Protein AF-A4EDE6-F1 (afdb_monomer_lite)

Radius of gyration: 28.26 Å; chains: 1; bounding box: 48×70×65 Å

Structure (mmCIF, N/CA/C/O backbone):
data_AF-A4EDE6-F1
#
_entry.id   AF-A4EDE6-F1
#
loop_
_atom_site.group_PDB
_atom_site.id
_atom_site.type_symbol
_atom_site.label_atom_id
_atom_site.label_alt_id
_atom_site.label_comp_id
_atom_site.label_asym_id
_atom_site.label_entity_id
_atom_site.label_seq_id
_atom_site.pdbx_PDB_ins_code
_atom_site.Cartn_x
_atom_site.Cartn_y
_atom_site.Cartn_z
_atom_site.occupancy
_atom_site.B_iso_or_equiv
_atom_site.auth_seq_id
_atom_site.auth_comp_id
_atom_site.auth_asym_id
_atom_site.auth_atom_id
_atom_site.pdbx_PDB_model_num
ATOM 1 N N . MET A 1 1 ? 23.516 12.844 -31.486 1.00 51.38 1 MET A N 1
ATOM 2 C CA . MET A 1 1 ? 23.078 12.853 -30.077 1.00 51.38 1 MET A CA 1
ATOM 3 C C . MET A 1 1 ? 21.595 12.523 -30.078 1.00 51.38 1 MET A C 1
ATOM 5 O O . MET A 1 1 ? 20.789 13.400 -30.360 1.00 51.38 1 MET A O 1
ATOM 9 N N . ARG A 1 2 ? 21.244 11.237 -29.956 1.00 53.78 2 ARG A N 1
ATOM 10 C CA . ARG A 1 2 ? 19.843 10.823 -29.792 1.00 53.78 2 ARG A CA 1
ATOM 11 C C . ARG A 1 2 ? 19.480 11.100 -28.326 1.00 53.78 2 ARG A C 1
ATOM 13 O O . ARG A 1 2 ? 20.335 10.843 -27.487 1.00 53.78 2 ARG A O 1
ATOM 20 N N . PRO A 1 3 ? 18.308 11.666 -28.001 1.00 51.94 3 PRO A N 1
ATOM 21 C CA . PRO A 1 3 ? 17.851 11.706 -26.620 1.00 51.94 3 PRO A CA 1
ATOM 22 C C . PRO A 1 3 ? 17.621 10.259 -26.187 1.00 51.94 3 PRO A C 1
ATOM 24 O O . PRO A 1 3 ? 16.698 9.596 -26.661 1.00 51.94 3 PRO A O 1
ATOM 27 N N . GLU A 1 4 ? 18.536 9.752 -25.371 1.00 57.78 4 GLU A N 1
ATOM 28 C CA . GLU A 1 4 ? 18.457 8.440 -24.746 1.00 57.78 4 GLU A CA 1
ATOM 29 C C . GLU A 1 4 ? 17.349 8.535 -23.694 1.00 57.78 4 GLU A C 1
ATOM 31 O O . GLU A 1 4 ? 17.563 8.875 -22.537 1.00 57.78 4 GLU A O 1
ATOM 36 N N . ASN A 1 5 ? 16.106 8.345 -24.139 1.00 61.41 5 ASN A N 1
ATOM 37 C CA . ASN A 1 5 ? 14.988 8.053 -23.253 1.00 61.41 5 ASN A CA 1
ATOM 38 C C . ASN A 1 5 ? 15.119 6.582 -22.865 1.00 61.41 5 ASN A C 1
ATOM 40 O O . ASN A 1 5 ? 14.342 5.745 -23.318 1.00 61.41 5 ASN A O 1
ATOM 44 N N . GLU A 1 6 ? 16.160 6.254 -22.110 1.00 60.38 6 GLU A N 1
ATOM 45 C CA . GLU A 1 6 ? 16.288 4.948 -21.486 1.00 60.38 6 GLU A CA 1
ATOM 46 C C . GLU A 1 6 ? 15.136 4.876 -20.477 1.00 60.38 6 GLU A C 1
ATOM 48 O O . GLU A 1 6 ? 15.056 5.738 -19.594 1.00 60.38 6 GLU A O 1
ATOM 53 N N . PRO A 1 7 ? 14.155 3.969 -20.640 1.00 61.34 7 PRO A N 1
ATOM 54 C CA . PRO A 1 7 ? 13.118 3.803 -19.642 1.00 61.34 7 PRO A CA 1
ATOM 55 C C . PRO A 1 7 ? 13.821 3.368 -18.365 1.00 61.34 7 PRO A C 1
ATOM 57 O O . PRO A 1 7 ? 14.255 2.230 -18.231 1.00 61.34 7 PRO A O 1
ATOM 60 N N . ASP A 1 8 ? 13.996 4.332 -17.470 1.00 69.38 8 ASP A N 1
ATOM 61 C CA . ASP A 1 8 ? 14.696 4.166 -16.214 1.00 69.38 8 ASP A CA 1
ATOM 62 C C . ASP A 1 8 ? 14.018 3.014 -15.471 1.00 69.38 8 ASP A C 1
ATOM 64 O O . ASP A 1 8 ? 12.876 3.141 -15.013 1.00 69.38 8 ASP A O 1
ATOM 68 N N . LEU A 1 9 ? 14.673 1.850 -15.445 1.00 69.94 9 LEU A N 1
ATOM 69 C CA . LEU A 1 9 ? 14.107 0.622 -14.888 1.00 69.94 9 LEU A CA 1
ATOM 70 C C . LEU A 1 9 ? 13.638 0.891 -13.453 1.00 69.94 9 LEU A C 1
ATOM 72 O O . LEU A 1 9 ? 12.555 0.475 -13.048 1.00 69.94 9 LEU A O 1
ATOM 76 N N . MET A 1 10 ? 14.375 1.736 -12.727 1.00 72.12 10 MET A N 1
ATOM 77 C CA . MET A 1 10 ? 14.033 2.232 -11.396 1.00 72.12 10 MET A CA 1
ATOM 78 C C . MET A 1 10 ? 12.652 2.903 -11.320 1.00 72.12 10 MET A C 1
ATOM 80 O O . MET A 1 10 ? 11.922 2.729 -10.342 1.00 72.12 10 MET A O 1
ATOM 84 N N . ARG A 1 11 ? 12.252 3.641 -12.358 1.00 75.19 11 ARG A N 1
ATOM 85 C CA . ARG A 1 11 ? 10.955 4.324 -12.444 1.00 75.19 11 ARG A CA 1
ATOM 86 C C . ARG A 1 11 ? 9.813 3.356 -12.753 1.00 75.19 11 ARG A C 1
ATOM 88 O O . ARG A 1 11 ? 8.707 3.555 -12.243 1.00 75.19 11 ARG A O 1
ATOM 95 N N . LEU A 1 12 ? 10.078 2.308 -13.536 1.00 73.19 12 LEU A N 1
ATOM 96 C CA . LEU A 1 12 ? 9.148 1.191 -13.724 1.00 73.19 12 LEU A CA 1
ATOM 97 C C . LEU A 1 12 ? 8.930 0.463 -12.386 1.00 73.19 12 LEU A C 1
ATOM 99 O O . LEU A 1 12 ? 7.789 0.313 -11.951 1.00 73.19 12 LEU A O 1
ATOM 103 N N . TYR A 1 13 ? 10.009 0.133 -11.668 1.00 72.19 13 TYR A N 1
ATOM 104 C CA . TYR A 1 13 ? 9.943 -0.536 -10.364 1.00 72.19 13 TYR A CA 1
ATOM 105 C C . TYR A 1 13 ? 9.189 0.281 -9.304 1.00 72.19 13 TYR A C 1
ATOM 107 O O . TYR A 1 13 ? 8.305 -0.251 -8.626 1.00 72.19 13 TYR A O 1
ATOM 115 N N . LEU A 1 14 ? 9.459 1.589 -9.187 1.00 80.44 14 LEU A N 1
ATOM 116 C CA . LEU A 1 14 ? 8.744 2.455 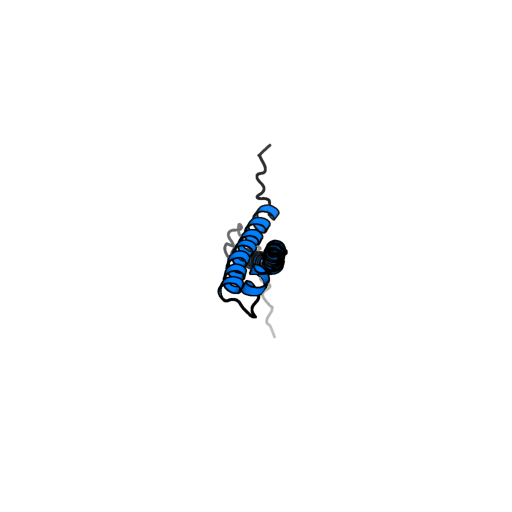-8.238 1.00 80.44 14 LEU A CA 1
ATOM 117 C C . LEU A 1 14 ? 7.232 2.489 -8.502 1.00 80.44 14 LEU A C 1
ATOM 119 O O . LEU A 1 14 ? 6.444 2.596 -7.559 1.00 80.44 14 LEU A O 1
ATOM 123 N N . ARG A 1 15 ? 6.815 2.378 -9.768 1.00 83.62 15 ARG A N 1
ATOM 124 C CA . ARG A 1 15 ? 5.398 2.367 -10.143 1.00 83.62 15 ARG A CA 1
ATOM 125 C C . ARG A 1 15 ? 4.683 1.124 -9.615 1.00 83.62 15 ARG A C 1
ATOM 127 O O . ARG A 1 15 ? 3.568 1.246 -9.116 1.00 83.62 15 ARG A O 1
ATOM 134 N N . HIS A 1 16 ? 5.321 -0.041 -9.670 1.00 81.44 16 HIS A N 1
ATOM 135 C CA . HIS A 1 16 ? 4.753 -1.284 -9.140 1.00 81.44 16 HIS A CA 1
ATOM 136 C C . HIS A 1 16 ? 4.755 -1.324 -7.606 1.00 81.44 16 HIS A C 1
ATOM 138 O O . HIS A 1 16 ? 3.753 -1.713 -7.003 1.00 81.44 16 HIS A O 1
ATOM 144 N N . CYS A 1 17 ? 5.802 -0.803 -6.959 1.00 83.25 17 CYS A N 1
ATOM 145 C CA . CYS A 1 17 ? 5.781 -0.563 -5.512 1.00 83.25 17 CYS A CA 1
ATOM 146 C C . CYS A 1 17 ? 4.606 0.338 -5.098 1.00 83.25 17 CYS A C 1
ATOM 148 O O . CYS A 1 17 ? 3.936 0.059 -4.102 1.00 83.25 17 CYS A O 1
ATOM 150 N N . ALA A 1 18 ? 4.303 1.379 -5.883 1.00 88.06 18 ALA A N 1
ATOM 151 C CA . ALA A 1 18 ? 3.159 2.249 -5.623 1.00 88.06 18 ALA A CA 1
ATOM 152 C C . ALA A 1 18 ? 1.817 1.501 -5.721 1.00 88.06 18 ALA A C 1
ATOM 154 O O . ALA A 1 18 ? 0.930 1.754 -4.906 1.00 88.06 18 ALA A O 1
ATOM 155 N N . VAL A 1 19 ? 1.674 0.539 -6.643 1.00 89.06 19 VAL A N 1
ATOM 156 C CA . VAL A 1 19 ? 0.477 -0.322 -6.721 1.00 89.06 19 VAL A CA 1
ATOM 157 C C . VAL A 1 19 ? 0.308 -1.136 -5.436 1.00 89.06 19 VAL A C 1
ATOM 159 O O . VAL A 1 19 ? -0.781 -1.142 -4.861 1.00 89.06 19 VAL A O 1
ATOM 162 N N . GLY A 1 20 ? 1.382 -1.750 -4.927 1.00 88.44 20 GLY A N 1
ATOM 163 C CA . GLY A 1 20 ? 1.351 -2.460 -3.641 1.00 88.44 20 GLY A CA 1
ATOM 164 C C . GLY A 1 20 ? 0.984 -1.550 -2.465 1.00 88.44 20 GLY A C 1
ATOM 165 O O . GLY A 1 20 ? 0.197 -1.926 -1.596 1.00 88.44 20 GLY A O 1
ATOM 166 N N . PHE A 1 21 ? 1.478 -0.314 -2.470 1.00 92.69 21 PHE A N 1
ATOM 167 C CA . PHE A 1 21 ? 1.195 0.666 -1.423 1.00 92.69 21 PHE A CA 1
ATOM 168 C C . PHE A 1 21 ? -0.269 1.142 -1.420 1.00 92.69 21 PHE A C 1
ATOM 170 O O . PHE A 1 21 ? -0.877 1.303 -0.356 1.00 92.69 21 PHE A O 1
ATOM 177 N N . VAL A 1 22 ? -0.865 1.309 -2.606 1.00 94.00 22 VAL A N 1
ATOM 178 C CA . VAL A 1 22 ? -2.299 1.603 -2.762 1.00 94.00 22 VAL A CA 1
ATOM 179 C C . VAL A 1 22 ? -3.145 0.416 -2.303 1.00 94.00 22 VAL A C 1
ATOM 181 O O . VAL A 1 22 ? -4.110 0.610 -1.564 1.00 94.00 22 VAL A O 1
ATOM 184 N N . LEU A 1 23 ? -2.763 -0.813 -2.664 1.00 93.44 23 LEU A N 1
ATOM 185 C CA . LEU A 1 23 ? -3.458 -2.02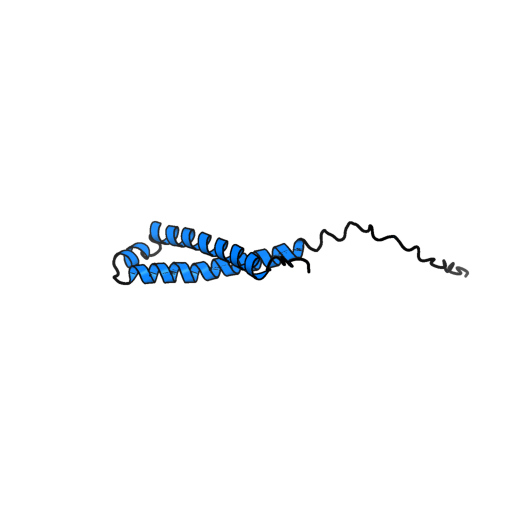4 -2.216 1.00 93.44 23 LEU A CA 1
ATOM 186 C C . LEU A 1 23 ? -3.462 -2.139 -0.681 1.00 93.44 23 LEU A C 1
ATOM 188 O O . LEU A 1 23 ? -4.483 -2.463 -0.076 1.00 93.44 23 LEU A O 1
ATOM 192 N N . SER A 1 24 ? -2.342 -1.788 -0.044 1.00 92.62 24 SER A N 1
ATOM 193 C CA . SER A 1 24 ? -2.234 -1.713 1.415 1.00 92.62 24 SER A CA 1
ATOM 194 C C . SER A 1 24 ? -3.179 -0.683 2.034 1.00 92.62 24 SER A C 1
ATOM 196 O O . SER A 1 24 ? -3.767 -0.952 3.078 1.00 92.62 24 SER A O 1
ATOM 198 N N . ALA A 1 25 ? -3.379 0.479 1.402 1.00 94.06 25 ALA A N 1
ATOM 199 C CA . ALA A 1 25 ? -4.320 1.482 1.909 1.00 94.06 25 ALA A CA 1
ATOM 200 C C . ALA A 1 25 ? -5.741 0.908 1.997 1.00 94.06 25 ALA A C 1
ATOM 202 O O . ALA A 1 25 ? -6.426 1.079 3.006 1.00 94.06 25 ALA A O 1
ATOM 203 N N . VAL A 1 26 ? -6.151 0.167 0.963 1.00 95.50 26 VAL A N 1
ATOM 204 C CA . VAL A 1 26 ? -7.442 -0.533 0.927 1.00 95.50 26 VAL A CA 1
ATOM 205 C C . VAL A 1 26 ? -7.507 -1.602 2.019 1.00 95.50 26 VAL A C 1
ATOM 207 O O . VAL A 1 26 ? -8.495 -1.682 2.746 1.00 95.50 26 VAL A O 1
ATOM 210 N N . PHE A 1 27 ? -6.445 -2.391 2.184 1.00 93.81 27 PHE A N 1
ATOM 211 C CA . PHE A 1 27 ? -6.374 -3.428 3.213 1.00 93.81 27 PHE A CA 1
ATOM 212 C C . PHE A 1 27 ? -6.465 -2.861 4.638 1.00 93.81 27 PHE A C 1
ATOM 214 O O . PHE A 1 27 ? -7.256 -3.338 5.453 1.00 93.81 27 PHE A O 1
ATOM 221 N N . VAL A 1 28 ? -5.714 -1.800 4.938 1.00 92.50 28 VAL A N 1
ATOM 222 C CA . VAL A 1 28 ? -5.772 -1.124 6.238 1.00 92.50 28 VAL A CA 1
ATOM 223 C C . VAL A 1 28 ? -7.145 -0.498 6.470 1.00 92.50 28 VAL A C 1
ATOM 225 O O . VAL A 1 28 ? 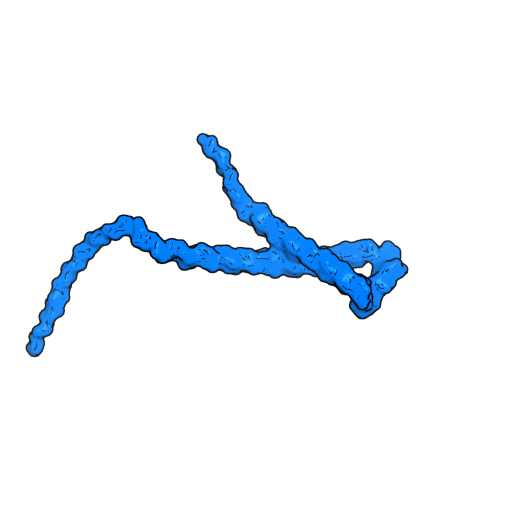-7.693 -0.640 7.562 1.00 92.50 28 VAL A O 1
ATOM 228 N N . ALA A 1 29 ? -7.750 0.120 5.453 1.00 92.50 29 ALA A N 1
ATOM 229 C CA . ALA A 1 29 ? -9.111 0.638 5.561 1.00 92.50 29 ALA A CA 1
ATOM 230 C C . ALA A 1 29 ? -10.119 -0.470 5.917 1.00 92.50 29 ALA A C 1
ATOM 232 O O . ALA A 1 29 ? -10.972 -0.260 6.779 1.00 92.50 29 ALA A O 1
ATOM 233 N N . LEU A 1 30 ? -9.987 -1.664 5.328 1.00 93.44 30 LEU A N 1
ATOM 234 C CA . LEU A 1 30 ? -10.820 -2.823 5.667 1.00 93.44 30 LEU A CA 1
ATOM 235 C C . LEU A 1 30 ? -10.607 -3.297 7.112 1.00 93.44 30 LEU A C 1
ATOM 237 O O . LEU A 1 30 ? -11.588 -3.582 7.796 1.00 93.44 30 LEU A O 1
ATOM 241 N N . ILE A 1 31 ? -9.363 -3.336 7.603 1.00 91.38 31 ILE A N 1
ATOM 242 C CA . ILE A 1 31 ? -9.052 -3.688 9.002 1.00 91.38 31 ILE A CA 1
ATOM 243 C C . ILE A 1 31 ? -9.710 -2.712 9.979 1.00 91.38 31 ILE A C 1
ATOM 245 O O . ILE A 1 31 ? -10.320 -3.135 10.966 1.00 91.38 31 ILE A O 1
ATOM 249 N N . LEU A 1 32 ? -9.585 -1.410 9.710 1.00 89.94 32 LEU A N 1
ATOM 250 C CA . LEU A 1 32 ? -10.163 -0.368 10.555 1.00 89.94 32 LEU A CA 1
ATOM 251 C C . LEU A 1 32 ? -11.693 -0.398 10.499 1.00 89.94 32 LEU A C 1
ATOM 253 O O . LEU A 1 32 ? -12.338 -0.251 11.535 1.00 89.94 32 LEU A O 1
ATOM 257 N N . TRP A 1 33 ? -12.268 -0.655 9.320 1.00 88.75 33 TRP A N 1
ATOM 258 C CA . TRP A 1 33 ? -13.715 -0.753 9.138 1.00 88.75 33 TRP A CA 1
ATOM 259 C C . TRP A 1 33 ? -14.322 -1.964 9.850 1.00 88.75 33 TRP A C 1
ATOM 261 O O . TRP A 1 33 ? -15.324 -1.829 10.546 1.00 88.75 33 TRP A O 1
ATOM 271 N N . GLN A 1 34 ? -13.691 -3.135 9.736 1.00 89.94 34 GLN A N 1
ATOM 272 C CA . GLN A 1 34 ? -14.108 -4.351 10.443 1.00 89.94 34 GLN A CA 1
ATOM 273 C C . GLN A 1 34 ? -13.731 -4.334 11.932 1.00 89.94 34 GLN A C 1
ATOM 275 O O . GLN A 1 34 ? -14.060 -5.267 12.661 1.00 89.94 34 GLN A O 1
ATOM 280 N N . ASN A 1 35 ? -13.039 -3.283 12.386 1.00 86.25 35 ASN A N 1
ATOM 281 C CA . ASN A 1 35 ? -12.553 -3.121 13.750 1.00 86.25 35 ASN A CA 1
ATOM 282 C C . ASN A 1 35 ? -11.853 -4.388 14.276 1.00 86.25 35 ASN A C 1
ATOM 284 O O . ASN A 1 35 ? -12.132 -4.868 15.379 1.00 86.25 35 ASN A O 1
ATOM 288 N N . VAL A 1 36 ? -10.961 -4.958 13.459 1.00 86.44 36 VAL A N 1
ATOM 289 C CA . VAL A 1 36 ? -10.280 -6.220 13.782 1.00 86.44 36 VAL A CA 1
ATOM 290 C C . VAL A 1 36 ? -9.528 -6.060 15.103 1.00 86.44 36 VAL A C 1
ATOM 292 O O . VAL A 1 36 ? -8.754 -5.119 15.273 1.00 86.44 36 VAL A O 1
ATOM 295 N N . ALA A 1 37 ? -9.787 -6.961 16.055 1.00 86.62 37 ALA A N 1
ATOM 296 C CA . ALA A 1 37 ? -9.225 -6.922 17.410 1.00 86.62 37 ALA A CA 1
ATOM 297 C C . ALA A 1 37 ? -9.456 -5.597 18.179 1.00 86.62 37 ALA A C 1
ATOM 299 O O . ALA A 1 37 ? -8.738 -5.303 19.131 1.00 86.62 37 ALA A O 1
ATOM 300 N N . GLY A 1 38 ? -10.443 -4.787 17.779 1.00 84.75 38 GLY A N 1
ATOM 301 C CA . GLY A 1 38 ? -10.722 -3.484 18.389 1.00 84.75 38 GLY A CA 1
ATOM 302 C C . GLY A 1 38 ? -9.818 -2.341 17.911 1.00 84.75 38 GLY A C 1
ATOM 303 O O . GLY A 1 38 ? -9.967 -1.219 18.390 1.00 84.75 38 GLY A O 1
ATOM 304 N N . LEU A 1 39 ? -8.905 -2.576 16.961 1.00 84.44 39 LEU A N 1
ATOM 305 C CA . LEU A 1 39 ? -7.908 -1.588 16.527 1.00 84.44 39 LEU A CA 1
ATOM 306 C C . LEU A 1 39 ? -8.518 -0.271 16.034 1.00 84.44 39 LEU A C 1
ATOM 308 O O . LEU A 1 39 ? -8.022 0.796 16.388 1.00 84.44 39 LEU A O 1
ATOM 312 N N . GLY A 1 40 ? -9.598 -0.327 15.253 1.00 83.81 40 GLY A N 1
ATOM 313 C CA . GLY A 1 40 ? -10.275 0.871 14.748 1.00 83.81 40 GLY A CA 1
ATOM 314 C C . GLY A 1 40 ? -10.826 1.740 15.880 1.00 83.81 40 GLY A C 1
ATOM 315 O O . GLY A 1 40 ? -10.655 2.957 15.877 1.00 83.81 40 GLY A O 1
ATOM 316 N N . SER A 1 41 ? -11.408 1.104 16.898 1.00 82.50 41 SER A N 1
ATOM 317 C CA . SER A 1 41 ? -11.889 1.770 18.110 1.00 82.50 41 SER A CA 1
ATOM 318 C C . SER A 1 41 ? -10.752 2.350 18.955 1.00 82.50 41 SER A C 1
ATOM 320 O O . SER A 1 41 ? -10.898 3.463 19.462 1.00 82.50 41 SER A O 1
ATOM 322 N N . LEU A 1 42 ? -9.631 1.635 19.101 1.00 87.25 42 LEU A N 1
ATOM 323 C CA . LEU A 1 42 ? -8.468 2.128 19.846 1.00 87.25 42 LEU A CA 1
ATOM 324 C C . LEU A 1 42 ? -7.841 3.351 19.170 1.00 87.25 42 LEU A C 1
ATOM 326 O O . LEU A 1 42 ? -7.490 4.323 19.835 1.00 87.25 42 LEU A O 1
ATOM 330 N N . ILE A 1 43 ? -7.719 3.305 17.846 1.00 87.62 43 ILE A N 1
ATOM 331 C CA . ILE A 1 43 ? -7.150 4.389 17.049 1.00 87.62 43 ILE A CA 1
ATOM 332 C C . ILE A 1 43 ? -8.046 5.630 17.108 1.00 87.62 43 ILE A C 1
ATOM 334 O O . ILE A 1 43 ? -7.534 6.733 17.279 1.00 87.62 43 ILE A O 1
ATOM 338 N N . ALA A 1 44 ? -9.369 5.465 17.021 1.00 84.88 44 ALA A N 1
ATOM 339 C CA . ALA A 1 44 ? -10.316 6.581 17.061 1.00 84.88 44 ALA A CA 1
ATOM 340 C C . ALA A 1 44 ? -10.353 7.316 18.414 1.00 84.88 44 ALA A C 1
ATOM 342 O O . ALA A 1 44 ? -10.662 8.504 18.451 1.00 84.88 44 ALA A O 1
ATOM 343 N N . GLY A 1 45 ? -10.054 6.624 19.518 1.00 83.44 45 GLY A N 1
ATOM 344 C CA . GLY A 1 45 ? -10.050 7.198 20.867 1.00 83.44 45 GLY A CA 1
ATOM 345 C C . GLY A 1 45 ? -8.699 7.745 21.337 1.00 83.44 45 GLY A C 1
ATOM 346 O O . GLY A 1 45 ? -8.606 8.206 22.472 1.00 83.44 45 GLY A O 1
ATOM 347 N N . SER A 1 46 ? -7.647 7.661 20.518 1.00 85.19 46 SER A N 1
ATOM 348 C CA . SER A 1 46 ? -6.287 8.045 20.905 1.00 85.19 46 SER A CA 1
ATOM 349 C C . SER A 1 46 ? -5.852 9.343 20.227 1.00 85.19 46 SER A C 1
ATOM 351 O O . SER A 1 46 ? -5.973 9.475 19.010 1.00 85.19 46 SER A O 1
ATOM 353 N N . ASP A 1 47 ? -5.220 10.249 20.980 1.00 86.12 47 ASP A N 1
ATOM 354 C CA . ASP A 1 47 ? -4.576 11.461 20.439 1.00 86.12 47 ASP A CA 1
ATOM 355 C C . ASP A 1 47 ? -3.482 11.144 19.399 1.00 86.12 47 ASP A C 1
ATOM 357 O O . ASP A 1 47 ? -3.111 11.982 18.578 1.00 86.12 47 ASP A O 1
ATOM 361 N N . ILE A 1 48 ? -2.976 9.906 19.405 1.00 89.38 48 ILE A N 1
ATOM 362 C CA . ILE A 1 48 ? -1.921 9.406 18.513 1.00 89.38 48 ILE A CA 1
ATOM 363 C C . ILE A 1 48 ? -2.531 8.612 17.334 1.00 89.38 48 ILE A C 1
ATOM 365 O O . ILE A 1 48 ? -1.810 8.048 16.510 1.00 89.38 48 ILE A O 1
ATOM 369 N N . GLY A 1 49 ? -3.863 8.586 17.195 1.00 88.06 49 GLY A N 1
ATOM 370 C CA . GLY A 1 49 ? -4.580 7.788 16.197 1.00 88.06 49 GLY A CA 1
ATOM 371 C C . GLY A 1 49 ? -4.112 8.019 14.757 1.00 88.06 49 GLY A C 1
ATOM 372 O O . GLY A 1 49 ? -3.905 7.066 14.010 1.00 88.06 49 GLY A O 1
ATOM 373 N N . TRP A 1 50 ? -3.836 9.268 14.376 1.00 88.44 50 TRP A N 1
ATOM 374 C CA . TRP A 1 50 ? -3.303 9.584 13.044 1.00 88.44 50 TRP A CA 1
ATOM 375 C C . TRP A 1 50 ? -1.930 8.947 12.785 1.00 88.44 50 TRP A C 1
ATOM 377 O O . TRP A 1 50 ? -1.688 8.389 11.713 1.00 88.44 50 TRP A O 1
ATOM 387 N N . LEU A 1 51 ? -1.041 8.979 13.782 1.00 92.94 51 LEU A N 1
ATOM 388 C CA . LEU A 1 51 ? 0.278 8.355 13.693 1.00 92.94 51 LEU A CA 1
ATOM 389 C C . LEU A 1 51 ? 0.145 6.828 13.612 1.00 92.94 51 LEU A C 1
ATOM 391 O O . LEU A 1 51 ? 0.848 6.193 12.832 1.00 92.94 51 LEU A O 1
ATOM 395 N N . ALA A 1 52 ? -0.791 6.244 14.365 1.00 92.19 52 ALA A N 1
ATOM 396 C CA . ALA A 1 52 ? -1.080 4.815 14.313 1.00 92.19 52 ALA A CA 1
ATOM 397 C C . ALA A 1 52 ? -1.582 4.380 12.928 1.00 92.19 52 ALA A C 1
ATOM 399 O O . ALA A 1 52 ? -1.108 3.371 12.411 1.00 92.19 52 ALA A O 1
ATOM 400 N N . ILE A 1 53 ? -2.469 5.156 12.292 1.00 91.62 53 ILE A N 1
ATOM 401 C CA . ILE A 1 53 ? -2.925 4.900 10.915 1.00 91.62 53 ILE A CA 1
ATOM 402 C C . ILE A 1 53 ? -1.751 4.985 9.940 1.00 91.62 53 ILE A C 1
ATOM 404 O O . ILE A 1 53 ? -1.594 4.096 9.104 1.0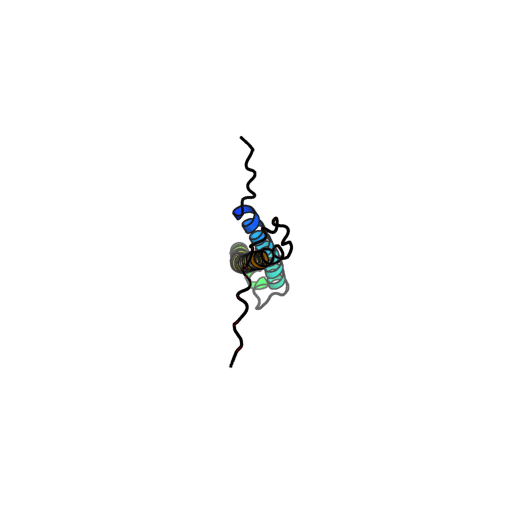0 91.62 53 ILE A O 1
ATOM 408 N N . LEU A 1 54 ? -0.906 6.014 10.068 1.00 93.69 54 LEU A N 1
ATOM 409 C CA . LEU A 1 54 ? 0.267 6.192 9.214 1.00 93.69 54 LEU A CA 1
ATOM 410 C C . LEU A 1 54 ? 1.226 5.009 9.344 1.00 93.69 54 LEU A C 1
ATOM 412 O O . LEU A 1 54 ? 1.592 4.429 8.328 1.00 93.69 54 LEU A O 1
ATOM 416 N N . LEU A 1 55 ? 1.606 4.620 10.565 1.00 94.06 55 LEU A N 1
ATOM 417 C CA . LEU A 1 55 ? 2.496 3.479 10.792 1.00 94.06 55 LEU A CA 1
ATOM 418 C C . LEU A 1 55 ? 1.865 2.187 10.283 1.00 94.06 55 LEU A C 1
ATOM 420 O O . LEU A 1 55 ? 2.517 1.443 9.556 1.00 94.06 55 LEU A O 1
ATOM 424 N N . LEU A 1 56 ? 0.604 1.927 10.630 1.00 93.12 56 LEU A N 1
ATOM 425 C CA . LEU A 1 56 ? -0.103 0.726 10.201 1.00 93.12 56 LEU A CA 1
ATOM 426 C C . LEU A 1 56 ? -0.109 0.628 8.673 1.00 93.12 56 LEU A C 1
ATOM 428 O O . LEU A 1 56 ? 0.276 -0.403 8.127 1.00 93.12 56 LEU A O 1
ATOM 432 N N . TRP A 1 57 ? -0.464 1.707 7.980 1.00 93.62 57 TRP A N 1
ATOM 433 C CA . TRP A 1 57 ? -0.445 1.756 6.522 1.00 93.62 57 TRP A CA 1
ATOM 434 C C . TRP A 1 57 ? 0.960 1.653 5.932 1.00 93.62 57 TRP A C 1
ATOM 436 O O . TRP A 1 57 ? 1.153 0.888 4.993 1.00 93.62 57 TRP A O 1
ATOM 446 N N . PHE A 1 58 ? 1.948 2.354 6.487 1.00 94.06 58 PHE A N 1
ATOM 447 C CA . PHE A 1 58 ? 3.324 2.355 5.990 1.00 94.06 58 PHE A CA 1
ATOM 448 C C . PHE A 1 58 ? 4.001 0.987 6.143 1.00 94.06 58 PHE A C 1
ATOM 450 O O . PHE A 1 58 ? 4.591 0.476 5.188 1.00 94.06 58 PHE A O 1
ATOM 457 N N . PHE A 1 59 ? 3.877 0.360 7.317 1.00 94.44 59 PHE A N 1
ATOM 458 C CA . PHE A 1 59 ? 4.429 -0.970 7.569 1.00 94.44 59 PHE A CA 1
ATOM 459 C C . PHE A 1 59 ? 3.750 -2.023 6.696 1.00 94.44 59 PHE A C 1
ATOM 461 O O . PHE A 1 59 ? 4.444 -2.785 6.026 1.00 94.44 59 PHE A O 1
ATOM 468 N N . ASN A 1 60 ? 2.413 -2.028 6.617 1.00 93.38 60 ASN A N 1
ATOM 469 C CA . ASN A 1 60 ? 1.708 -2.940 5.711 1.00 93.38 60 ASN A CA 1
ATOM 470 C C . ASN A 1 60 ? 2.072 -2.647 4.247 1.00 93.38 60 ASN A C 1
ATOM 472 O O . ASN A 1 60 ? 2.362 -3.559 3.477 1.00 93.38 60 ASN A O 1
ATOM 476 N N . GLY A 1 61 ? 2.142 -1.371 3.869 1.00 93.69 61 GLY A N 1
ATOM 477 C CA . GLY A 1 61 ? 2.438 -0.916 2.512 1.00 93.69 61 GLY A CA 1
ATOM 478 C C . GLY A 1 61 ? 3.815 -1.334 2.036 1.00 93.69 61 GLY A C 1
ATOM 479 O O . GLY A 1 61 ? 3.957 -1.729 0.884 1.00 93.69 61 GLY A O 1
ATOM 480 N N . THR A 1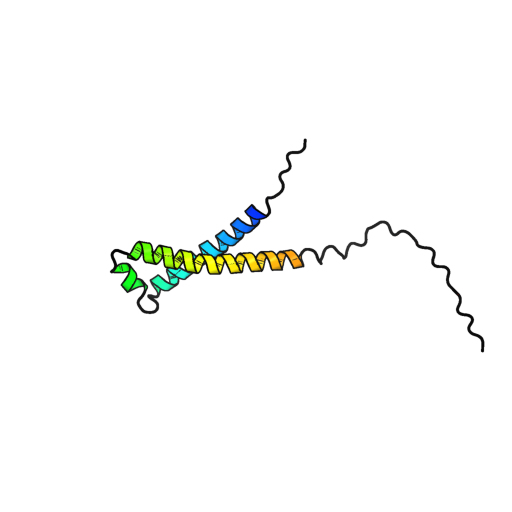 62 ? 4.803 -1.335 2.928 1.00 93.12 62 THR A N 1
ATOM 481 C CA . THR A 1 62 ? 6.151 -1.827 2.627 1.00 93.12 62 THR A CA 1
ATOM 482 C C . THR A 1 62 ? 6.140 -3.320 2.290 1.00 93.12 62 THR A C 1
ATOM 484 O O . THR A 1 62 ? 6.799 -3.730 1.335 1.00 93.12 62 THR A O 1
ATOM 487 N N . ILE A 1 63 ? 5.355 -4.136 3.004 1.00 93.50 63 ILE A N 1
ATOM 488 C CA . ILE A 1 63 ? 5.230 -5.576 2.720 1.00 93.50 63 ILE A CA 1
ATOM 489 C C . ILE A 1 63 ? 4.526 -5.811 1.379 1.00 93.50 63 ILE A C 1
ATOM 491 O O . ILE A 1 63 ? 5.051 -6.538 0.535 1.00 93.50 63 ILE A O 1
ATOM 495 N N . PHE A 1 64 ? 3.387 -5.153 1.137 1.00 93.00 64 PHE A N 1
ATOM 496 C CA . PHE A 1 64 ? 2.682 -5.260 -0.146 1.00 93.00 64 PHE A CA 1
ATOM 497 C C . PHE A 1 64 ? 3.541 -4.765 -1.320 1.00 93.00 64 PHE A C 1
ATOM 499 O O . PHE A 1 64 ? 3.590 -5.421 -2.357 1.00 93.00 64 PHE A O 1
ATOM 506 N N . GLY A 1 65 ? 4.257 -3.649 -1.157 1.00 91.44 65 GLY A N 1
ATOM 507 C CA . GLY A 1 65 ? 5.196 -3.130 -2.153 1.00 91.44 65 GLY A CA 1
ATOM 508 C C . GLY A 1 65 ? 6.344 -4.099 -2.445 1.00 91.44 65 GLY A C 1
ATOM 509 O O . GLY A 1 65 ? 6.663 -4.323 -3.609 1.00 91.44 65 GLY A O 1
ATOM 510 N N . SER A 1 66 ? 6.900 -4.743 -1.414 1.00 89.81 66 SER A N 1
ATOM 511 C CA . SER A 1 66 ? 7.985 -5.726 -1.567 1.00 89.81 66 SER A CA 1
ATOM 512 C C . SER A 1 66 ? 7.547 -6.956 -2.365 1.00 89.81 66 SER A C 1
ATOM 514 O O . SER A 1 66 ? 8.282 -7.421 -3.232 1.00 89.81 66 SER A O 1
ATOM 516 N N . VAL A 1 67 ? 6.335 -7.467 -2.118 1.00 92.19 67 VAL A N 1
ATOM 517 C CA . VAL A 1 67 ? 5.789 -8.612 -2.867 1.00 92.19 67 VAL A CA 1
ATOM 518 C C . VAL A 1 67 ? 5.483 -8.229 -4.315 1.00 92.19 67 VAL A C 1
ATOM 520 O O . VAL A 1 67 ? 5.822 -8.982 -5.220 1.00 92.19 67 VAL A O 1
ATOM 523 N N . GLN A 1 68 ? 4.898 -7.049 -4.556 1.00 90.94 68 GLN A N 1
ATOM 524 C CA . GLN A 1 68 ? 4.647 -6.562 -5.921 1.00 90.94 68 GLN A CA 1
ATOM 525 C C . GLN A 1 68 ? 5.947 -6.382 -6.710 1.00 90.94 68 GLN A C 1
ATOM 527 O O . GLN A 1 68 ? 6.017 -6.756 -7.876 1.00 90.94 68 GLN A O 1
ATOM 532 N N . PHE A 1 69 ? 6.992 -5.867 -6.062 1.00 86.69 69 PHE A N 1
ATOM 533 C CA . PHE A 1 69 ? 8.327 -5.775 -6.642 1.00 86.69 69 PHE A CA 1
ATOM 534 C C . PHE A 1 69 ? 8.906 -7.155 -6.994 1.00 86.69 69 PHE A C 1
ATOM 536 O O . PHE A 1 69 ? 9.402 -7.338 -8.102 1.00 86.69 69 PHE A O 1
ATOM 543 N N . ALA A 1 70 ? 8.786 -8.140 -6.096 1.00 87.50 70 ALA A N 1
ATOM 544 C CA . ALA A 1 70 ? 9.256 -9.502 -6.346 1.00 87.50 70 ALA A CA 1
ATOM 545 C C . ALA A 1 70 ? 8.516 -10.182 -7.513 1.00 87.50 70 ALA A C 1
ATOM 547 O O . ALA A 1 70 ? 9.162 -10.796 -8.357 1.00 87.50 70 ALA A O 1
ATOM 548 N N . ILE A 1 71 ? 7.187 -10.033 -7.590 1.00 86.69 71 ILE A N 1
ATOM 549 C CA . ILE A 1 71 ? 6.368 -10.591 -8.678 1.00 86.69 71 ILE A CA 1
ATOM 550 C C . ILE A 1 71 ? 6.791 -10.014 -10.028 1.00 86.69 71 ILE A C 1
ATOM 552 O O . ILE A 1 71 ? 6.933 -10.770 -10.978 1.00 86.69 71 ILE A O 1
ATOM 556 N N . VAL A 1 72 ? 7.024 -8.702 -10.111 1.00 84.25 72 VAL A N 1
ATOM 557 C CA . VAL A 1 72 ? 7.424 -8.046 -11.367 1.00 84.25 72 VAL A CA 1
ATOM 558 C C . VAL A 1 72 ? 8.796 -8.514 -11.836 1.00 84.25 72 VAL A C 1
ATOM 560 O O . VAL A 1 72 ? 8.973 -8.769 -13.019 1.00 84.25 72 VAL A O 1
ATOM 563 N N . ILE A 1 73 ? 9.753 -8.674 -10.918 1.00 83.38 73 ILE A N 1
ATOM 564 C CA . ILE A 1 73 ? 11.069 -9.223 -11.269 1.00 83.38 73 ILE A CA 1
ATOM 565 C C . ILE A 1 73 ? 10.936 -10.658 -11.787 1.00 83.38 73 ILE A C 1
ATOM 567 O O . ILE A 1 73 ? 11.580 -11.010 -12.768 1.00 83.38 73 ILE A O 1
ATOM 571 N N . MET A 1 74 ? 10.106 -11.483 -11.142 1.00 85.75 74 MET A N 1
ATOM 572 C CA . MET A 1 74 ? 9.883 -12.866 -11.573 1.00 85.75 74 MET A CA 1
ATOM 573 C C . MET A 1 74 ? 9.152 -12.937 -12.917 1.00 85.75 74 MET A C 1
ATOM 575 O O . MET A 1 74 ? 9.546 -13.733 -13.756 1.00 85.75 74 MET A O 1
ATOM 579 N N . SER A 1 75 ? 8.149 -12.084 -13.157 1.00 81.00 75 SER A N 1
ATOM 580 C CA . SER A 1 75 ? 7.421 -12.067 -14.432 1.00 81.00 75 SER A CA 1
ATOM 581 C C . SER A 1 75 ? 8.281 -11.562 -15.588 1.00 81.00 75 SER A C 1
ATOM 583 O O . SER A 1 75 ? 8.111 -12.001 -16.713 1.00 81.00 75 SER A O 1
ATOM 585 N N . GLN A 1 76 ? 9.221 -10.653 -15.318 1.00 73.12 76 GLN A N 1
ATOM 586 C CA . GLN A 1 76 ? 10.178 -10.193 -16.326 1.00 73.12 76 GLN A CA 1
ATOM 587 C C . GLN A 1 76 ? 11.199 -11.266 -16.721 1.00 73.12 76 GLN A C 1
ATOM 589 O O . GLN A 1 76 ? 11.754 -11.176 -17.804 1.00 73.12 76 GLN A O 1
ATOM 594 N N . ALA A 1 77 ? 11.452 -12.264 -15.869 1.00 67.75 77 ALA A N 1
ATOM 595 C CA . ALA A 1 77 ? 12.345 -13.373 -16.204 1.00 67.75 77 ALA A CA 1
ATOM 596 C C . ALA A 1 77 ? 11.695 -14.407 -17.142 1.00 67.75 77 ALA A C 1
ATOM 598 O O . ALA A 1 77 ? 12.413 -15.194 -17.742 1.00 67.75 77 ALA A O 1
ATOM 599 N N . GLU A 1 78 ? 10.364 -14.419 -17.254 1.00 60.00 78 GLU A N 1
ATOM 600 C CA . GLU A 1 78 ? 9.611 -15.341 -18.119 1.00 60.00 78 GLU A CA 1
ATOM 601 C C . GLU A 1 78 ? 9.416 -14.777 -19.540 1.00 60.00 78 GLU A C 1
ATOM 603 O O . GLU A 1 78 ? 9.344 -15.548 -20.488 1.00 60.00 78 GLU A O 1
ATOM 608 N N . ASP A 1 79 ? 9.411 -13.448 -19.707 1.00 55.53 79 ASP A N 1
ATOM 609 C CA . ASP A 1 79 ? 9.269 -12.798 -21.023 1.00 55.53 79 ASP A CA 1
ATOM 610 C C . ASP A 1 79 ? 10.544 -12.899 -21.900 1.00 55.53 79 ASP A C 1
ATOM 612 O O . ASP A 1 79 ? 10.452 -12.702 -23.109 1.00 55.53 79 ASP A O 1
ATOM 616 N N . ASP A 1 80 ? 11.716 -13.218 -21.330 1.00 55.19 80 ASP A N 1
ATOM 617 C CA . ASP A 1 80 ? 12.976 -13.389 -22.086 1.00 55.19 80 ASP A CA 1
ATOM 618 C C . ASP A 1 80 ? 13.132 -14.805 -22.695 1.00 55.19 80 ASP A C 1
ATOM 620 O O . ASP A 1 80 ? 13.957 -14.987 -23.590 1.00 55.19 80 ASP A O 1
ATOM 624 N N . ASP A 1 81 ? 12.346 -15.800 -22.258 1.00 53.09 81 ASP A N 1
ATOM 625 C CA . ASP A 1 81 ? 12.446 -17.193 -22.740 1.00 53.09 81 ASP A CA 1
ATOM 626 C C . ASP A 1 81 ? 11.525 -17.491 -23.951 1.00 53.09 81 ASP A C 1
ATOM 628 O O . ASP A 1 81 ? 11.705 -18.509 -24.621 1.00 53.09 81 ASP A O 1
ATOM 632 N N . ASP A 1 82 ? 10.584 -16.598 -24.291 1.00 50.69 82 ASP A N 1
ATOM 633 C CA . ASP A 1 82 ? 9.668 -16.756 -25.440 1.00 50.69 82 ASP A CA 1
ATOM 634 C C . ASP A 1 82 ? 10.172 -16.084 -26.743 1.00 50.69 82 ASP A C 1
ATOM 636 O O . ASP A 1 82 ? 9.545 -16.219 -27.798 1.00 50.69 82 ASP A O 1
ATOM 640 N N . ASP A 1 83 ? 11.335 -15.421 -26.716 1.00 51.16 83 ASP A N 1
ATOM 641 C CA . ASP A 1 83 ? 11.989 -14.859 -27.913 1.00 51.16 83 ASP A CA 1
ATOM 642 C C . ASP A 1 83 ? 12.976 -15.841 -28.596 1.00 51.16 83 ASP A C 1
ATOM 644 O O . ASP A 1 83 ? 13.578 -15.509 -29.623 1.00 51.16 83 ASP A O 1
ATOM 648 N N . ASP A 1 84 ? 13.106 -17.079 -28.098 1.00 52.84 84 ASP A N 1
ATOM 649 C CA . ASP A 1 84 ? 14.039 -18.095 -28.628 1.00 52.84 84 ASP A CA 1
ATOM 650 C C . ASP A 1 84 ? 13.446 -19.012 -29.729 1.00 52.84 84 ASP A C 1
ATOM 652 O O . ASP A 1 84 ? 14.138 -19.883 -30.268 1.00 52.84 84 ASP A O 1
ATOM 656 N N . ASP A 1 85 ? 12.197 -18.778 -30.153 1.00 53.19 85 ASP A N 1
ATOM 657 C CA . ASP A 1 85 ? 11.535 -19.552 -31.221 1.00 53.19 85 ASP A CA 1
ATOM 658 C C . ASP A 1 85 ? 11.562 -18.885 -32.614 1.00 53.19 85 ASP A C 1
ATOM 660 O O . ASP A 1 85 ? 11.096 -19.476 -33.596 1.00 53.19 85 ASP A O 1
ATOM 664 N N . ASP A 1 86 ? 12.174 -17.702 -32.771 1.00 54.38 86 ASP A N 1
ATOM 665 C CA . ASP A 1 86 ? 12.500 -17.148 -34.095 1.00 54.38 86 ASP A CA 1
ATOM 666 C C . ASP A 1 86 ? 13.992 -17.344 -34.407 1.00 54.38 86 ASP A C 1
ATOM 668 O O . ASP A 1 86 ? 14.782 -16.404 -34.507 1.00 54.38 86 ASP A O 1
ATOM 672 N N . PHE A 1 87 ? 14.385 -18.601 -34.650 1.00 58.41 87 PHE A N 1
ATOM 673 C CA . PHE A 1 87 ? 15.620 -18.964 -35.364 1.00 58.41 87 PHE A CA 1
ATOM 674 C C . PHE A 1 87 ? 15.579 -18.447 -36.828 1.00 58.41 87 PHE A C 1
ATOM 676 O O . PHE A 1 87 ? 15.621 -19.203 -37.800 1.00 58.41 87 PHE A O 1
ATOM 683 N N . ARG A 1 88 ? 15.499 -17.123 -37.010 1.00 56.81 88 ARG A N 1
ATOM 684 C CA . ARG A 1 88 ? 15.653 -16.388 -38.278 1.00 56.81 88 ARG A CA 1
ATOM 685 C C . ARG A 1 88 ? 16.999 -15.680 -38.380 1.00 56.81 88 ARG A C 1
ATOM 687 O O . ARG A 1 88 ? 17.187 -14.806 -39.227 1.00 56.81 88 ARG A O 1
ATOM 694 N N . GLY A 1 89 ? 17.979 -16.081 -37.574 1.00 67.44 89 GLY A N 1
ATOM 695 C CA . GLY A 1 89 ? 19.373 -15.828 -37.921 1.00 67.44 89 GLY A CA 1
ATOM 696 C C . GLY A 1 89 ? 19.686 -16.483 -39.276 1.00 67.44 89 GLY A C 1
ATOM 697 O O . GLY A 1 89 ? 19.213 -17.594 -39.532 1.00 67.44 89 GLY A O 1
ATOM 698 N N . PRO A 1 90 ? 20.448 -15.841 -40.183 1.00 70.19 90 PRO A N 1
ATOM 699 C CA . PRO A 1 90 ? 20.836 -16.465 -41.441 1.00 70.19 90 PRO A CA 1
ATOM 700 C C . PRO A 1 90 ? 21.578 -17.770 -41.142 1.00 70.19 90 PRO A C 1
ATOM 702 O O . PRO A 1 90 ? 22.682 -17.758 -40.601 1.00 70.19 90 PRO A O 1
ATOM 705 N N . LEU A 1 91 ? 20.953 -18.902 -41.472 1.00 76.00 91 LEU A N 1
ATOM 706 C CA . LEU A 1 91 ? 21.543 -20.223 -41.293 1.00 76.00 91 LEU A CA 1
ATOM 707 C C . LEU A 1 91 ? 22.840 -20.290 -42.103 1.00 76.00 91 LEU A C 1
ATOM 709 O O . LEU A 1 91 ? 22.821 -20.251 -43.335 1.00 76.00 91 LEU A O 1
ATOM 713 N N . ILE A 1 92 ? 23.972 -20.388 -41.409 1.00 79.88 92 ILE A N 1
ATOM 714 C CA . ILE A 1 92 ? 25.277 -20.589 -42.034 1.00 79.88 92 ILE A CA 1
ATOM 715 C C . ILE A 1 92 ? 25.447 -22.100 -42.218 1.00 79.88 92 ILE A C 1
ATOM 717 O O . ILE A 1 92 ? 25.583 -22.822 -41.228 1.00 79.88 92 ILE A O 1
ATOM 721 N N . PRO A 1 93 ? 25.431 -22.624 -43.456 1.00 79.19 93 PRO A N 1
ATOM 722 C CA . PRO A 1 93 ? 25.579 -24.052 -43.672 1.00 79.19 93 PRO A CA 1
ATOM 723 C C . PRO A 1 93 ? 27.000 -24.487 -43.303 1.00 79.19 93 PRO A C 1
ATOM 725 O O . PRO A 1 93 ? 27.967 -24.189 -44.006 1.00 79.19 93 PRO A O 1
ATOM 728 N N . ILE A 1 94 ? 27.123 -25.242 -42.215 1.00 83.69 94 ILE A N 1
ATOM 729 C CA . ILE A 1 94 ? 28.369 -25.913 -41.851 1.00 83.69 94 ILE A CA 1
ATOM 730 C C . ILE A 1 94 ? 28.418 -27.233 -42.617 1.00 83.69 94 ILE A C 1
ATOM 732 O O . ILE A 1 94 ? 27.584 -28.121 -42.427 1.00 83.69 94 ILE A O 1
ATOM 736 N N . ARG A 1 95 ? 29.403 -27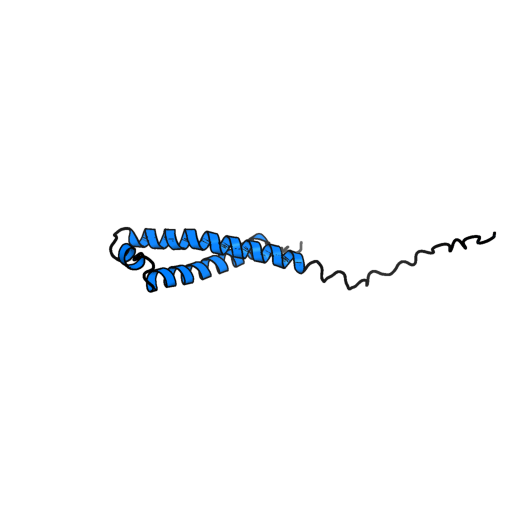.378 -43.508 1.00 75.75 95 ARG A N 1
ATOM 737 C CA . ARG A 1 95 ? 29.641 -28.653 -44.188 1.00 75.75 95 ARG A CA 1
ATOM 738 C C . ARG A 1 95 ? 30.277 -29.630 -43.210 1.00 75.75 95 ARG A C 1
ATOM 740 O O . ARG A 1 95 ? 31.484 -29.610 -42.997 1.00 75.75 95 ARG A O 1
ATOM 747 N N . VAL A 1 96 ? 29.453 -30.499 -42.643 1.00 82.75 96 VAL A N 1
ATOM 748 C CA . VAL A 1 96 ? 29.927 -31.661 -41.897 1.00 82.75 96 VAL A CA 1
ATOM 749 C C . VAL A 1 96 ? 30.370 -32.716 -42.906 1.00 82.75 96 VAL A C 1
ATOM 751 O O . VAL A 1 96 ? 29.589 -33.150 -43.756 1.00 82.75 96 VAL A O 1
ATOM 754 N N . SER A 1 97 ? 31.635 -33.125 -42.840 1.00 77.31 97 SER A N 1
ATOM 755 C CA . SER A 1 97 ? 32.093 -34.317 -43.543 1.00 77.31 97 SER A CA 1
ATOM 756 C C . SER A 1 97 ? 31.433 -35.528 -42.890 1.00 77.31 97 SER A C 1
ATOM 758 O O . SER A 1 97 ? 31.680 -35.846 -41.729 1.00 77.31 97 SER A O 1
ATOM 760 N N . ALA A 1 98 ? 30.559 -36.207 -43.631 1.00 72.94 98 ALA A N 1
ATOM 761 C CA . ALA A 1 98 ? 30.008 -37.476 -43.189 1.00 72.94 98 ALA A CA 1
ATOM 762 C C . ALA A 1 98 ? 31.155 -38.490 -43.113 1.00 72.94 98 ALA A C 1
ATOM 764 O O . ALA A 1 98 ? 31.599 -39.027 -44.130 1.00 72.94 98 ALA A O 1
ATOM 765 N N . GLN A 1 99 ? 31.664 -38.737 -41.907 1.00 71.50 99 GLN A N 1
ATOM 766 C CA . GLN A 1 99 ? 32.557 -39.859 -41.680 1.00 71.50 99 GLN A CA 1
ATOM 767 C C . GLN A 1 99 ? 31.704 -41.123 -41.789 1.00 71.50 99 GLN A C 1
ATOM 769 O O . GLN A 1 99 ? 31.023 -41.523 -40.846 1.00 71.50 99 GLN A O 1
ATOM 774 N N . ALA A 1 100 ? 31.689 -41.720 -42.982 1.00 67.75 100 ALA A N 1
ATOM 775 C CA . ALA A 1 100 ? 31.102 -43.028 -43.203 1.00 67.75 100 ALA A CA 1
ATOM 776 C C . ALA A 1 100 ? 31.813 -44.011 -42.269 1.00 67.75 100 ALA A C 1
ATOM 778 O O . ALA A 1 100 ? 32.969 -44.380 -42.491 1.00 67.75 100 ALA A O 1
ATOM 779 N N . GLY A 1 101 ? 31.135 -44.376 -41.180 1.00 67.81 101 GLY A N 1
ATOM 780 C CA . GLY A 1 101 ? 31.613 -45.378 -40.246 1.00 67.81 101 GLY A CA 1
ATOM 781 C C . GLY A 1 101 ? 31.915 -46.650 -41.022 1.00 67.81 101 GLY A C 1
ATOM 782 O O . GLY A 1 101 ? 31.011 -47.287 -41.562 1.00 67.81 101 GLY A O 1
ATOM 783 N N . SER A 1 102 ? 33.199 -46.993 -41.102 1.00 65.12 102 SER A N 1
ATOM 784 C CA . SER A 1 102 ? 33.672 -48.254 -41.656 1.00 65.12 102 SER A CA 1
ATOM 785 C C . SER A 1 102 ? 33.112 -49.393 -40.810 1.00 65.12 102 SER A C 1
ATOM 787 O O . SER A 1 102 ? 33.712 -49.827 -39.828 1.00 65.12 102 SER A O 1
ATOM 789 N N . ARG A 1 103 ? 31.928 -49.877 -41.181 1.00 65.94 103 ARG A N 1
ATOM 790 C CA . ARG A 1 103 ? 31.362 -51.111 -40.655 1.00 65.94 103 ARG A CA 1
ATOM 791 C C . ARG A 1 103 ? 31.868 -52.268 -41.506 1.00 65.94 103 ARG A C 1
ATOM 793 O O . ARG A 1 103 ? 31.271 -52.581 -42.531 1.00 65.94 103 ARG A O 1
ATOM 800 N N . ARG A 1 104 ? 32.941 -52.919 -41.062 1.00 61.47 104 ARG A N 1
ATOM 801 C CA . ARG A 1 104 ? 33.338 -54.290 -41.445 1.00 61.47 104 ARG A CA 1
ATOM 802 C C . ARG A 1 104 ? 34.345 -54.776 -40.395 1.00 61.47 104 ARG A C 1
ATOM 804 O O . ARG A 1 104 ? 35.381 -54.146 -40.250 1.00 61.47 104 ARG A O 1
ATOM 811 N N . ARG A 1 105 ? 33.898 -55.597 -39.442 1.00 55.22 105 ARG A N 1
ATOM 812 C CA . ARG A 1 105 ? 33.689 -57.065 -39.458 1.00 55.22 105 ARG A CA 1
ATOM 813 C C . ARG A 1 105 ? 34.935 -57.788 -38.977 1.00 55.22 105 ARG A C 1
ATOM 815 O O . ARG A 1 105 ? 35.988 -57.565 -39.601 1.00 55.22 105 ARG A O 1
#

Secondary structure (DSSP, 8-state):
--------HHHHHHHHHHHHHHHHHHHHHHHHHTTGGGHHHHHHT-TTHHHHHHHHHHHHHHHHHHHHHHHHHHHHHHTTSTTTT---S----------------

pLDDT: mean 79.26, std 13.79, range [50.69, 95.5]

Foldseek 3Di:
DPPPVPVPVVVVLVVLLVVLLVVLLVVLVVCLVVCPVVLVVVLVPDPCSVVVSVCSSVVSSNVSSVVSSVVVVVVVVVVVVVVVPPPVDPDDDDDDDPPPPPDDD

Sequence (105 aa):
MRPENEPDLMRLYLRHCAVGFVLSAVFVALILWQNVAGLGSLIAGSDIGWLAILLLWFFNGTIFGSVQFAIVIMSQAEDDDDDDDDFRGPLIPIRVSAQAGSRRR